Protein AF-A0A832STR1-F1 (afdb_monomer_lite)

Structure (mmCIF, N/CA/C/O backbone):
data_AF-A0A832STR1-F1
#
_entry.id   AF-A0A832STR1-F1
#
loop_
_atom_site.group_PDB
_atom_site.id
_atom_site.type_symbol
_atom_site.label_atom_id
_atom_site.label_alt_id
_atom_site.label_comp_id
_atom_site.label_asym_id
_atom_site.label_entity_id
_atom_site.label_seq_id
_atom_site.pdbx_PDB_ins_code
_atom_site.Cartn_x
_atom_site.Cartn_y
_atom_site.Cartn_z
_atom_site.occupancy
_atom_site.B_iso_or_equiv
_atom_site.auth_seq_id
_atom_site.auth_comp_id
_atom_site.auth_asym_id
_atom_site.auth_atom_id
_atom_site.pdbx_PDB_model_num
ATOM 1 N N . MET A 1 1 ? -18.191 2.907 -0.477 1.00 73.75 1 MET A N 1
ATOM 2 C CA . MET A 1 1 ? -17.485 3.515 -1.634 1.00 73.75 1 MET A CA 1
ATOM 3 C C . MET A 1 1 ? -17.245 2.428 -2.662 1.00 73.75 1 MET A C 1
ATOM 5 O O . MET A 1 1 ? -17.201 1.270 -2.268 1.00 73.75 1 MET A O 1
ATOM 9 N N . SER A 1 2 ? -17.117 2.755 -3.949 1.00 84.62 2 SER A N 1
ATOM 10 C CA . SER A 1 2 ? -16.664 1.746 -4.913 1.00 84.62 2 SER A CA 1
ATOM 11 C C . SER A 1 2 ? -15.159 1.493 -4.737 1.00 84.62 2 SER A C 1
ATOM 13 O O . SER A 1 2 ? -14.445 2.364 -4.239 1.00 84.62 2 SER A O 1
ATOM 15 N N . LYS A 1 3 ? -14.659 0.319 -5.144 1.00 83.31 3 LYS A N 1
ATOM 16 C CA . LYS A 1 3 ? -13.217 0.011 -5.094 1.00 83.31 3 LYS A CA 1
ATOM 17 C C . LYS A 1 3 ? -12.354 1.099 -5.777 1.00 83.31 3 LYS A C 1
ATOM 19 O O . LYS A 1 3 ? -11.420 1.568 -5.128 1.00 83.31 3 LYS A O 1
ATOM 24 N N . PRO A 1 4 ? -12.695 1.590 -6.988 1.00 89.50 4 PRO A N 1
ATOM 25 C CA . PRO A 1 4 ? -11.955 2.685 -7.626 1.00 89.50 4 PRO A CA 1
ATOM 26 C C . PRO A 1 4 ? -11.899 3.983 -6.806 1.00 89.50 4 PRO A C 1
ATOM 28 O O . PRO A 1 4 ? -10.888 4.686 -6.824 1.00 89.50 4 PRO A O 1
ATOM 31 N N . ASP A 1 5 ? -12.959 4.309 -6.058 1.00 90.19 5 ASP A N 1
ATOM 32 C CA . ASP A 1 5 ? -12.969 5.503 -5.203 1.00 90.19 5 ASP A CA 1
ATOM 33 C C . ASP A 1 5 ? -11.986 5.361 -4.036 1.00 90.19 5 ASP A C 1
ATOM 35 O O . ASP A 1 5 ? -11.281 6.312 -3.690 1.00 90.19 5 ASP A O 1
ATOM 39 N N . ILE A 1 6 ? -11.918 4.166 -3.439 1.00 91.56 6 ILE A N 1
ATOM 40 C CA . ILE A 1 6 ? -10.991 3.862 -2.344 1.00 91.56 6 ILE A CA 1
ATOM 41 C C . ILE A 1 6 ? -9.550 3.936 -2.861 1.00 91.56 6 ILE A C 1
ATOM 43 O O . ILE A 1 6 ? -8.724 4.611 -2.250 1.00 91.56 6 ILE A O 1
ATOM 47 N N . GLU A 1 7 ? -9.259 3.336 -4.018 1.00 92.62 7 GLU A N 1
ATOM 48 C CA . GLU A 1 7 ? -7.937 3.389 -4.662 1.00 92.62 7 GLU A CA 1
ATOM 49 C C . GLU A 1 7 ? -7.490 4.828 -4.930 1.00 92.62 7 GLU A C 1
ATOM 51 O O . GLU A 1 7 ? -6.387 5.220 -4.542 1.00 92.62 7 GLU A O 1
ATOM 56 N N . LYS A 1 8 ? -8.370 5.649 -5.516 1.00 92.31 8 LYS A N 1
ATOM 57 C CA . LYS A 1 8 ? -8.097 7.068 -5.777 1.00 92.31 8 LYS A CA 1
ATOM 58 C C . LYS A 1 8 ? -7.796 7.839 -4.492 1.00 92.31 8 LYS A C 1
ATOM 60 O O . LYS A 1 8 ? -6.877 8.658 -4.464 1.00 92.31 8 LYS A O 1
ATOM 65 N N . ASN A 1 9 ? -8.558 7.593 -3.431 1.00 92.75 9 ASN A N 1
ATOM 66 C CA . ASN A 1 9 ? -8.364 8.279 -2.159 1.00 92.75 9 ASN A CA 1
ATOM 67 C C . ASN A 1 9 ? -7.078 7.835 -1.446 1.00 92.75 9 ASN A C 1
ATOM 69 O O . ASN A 1 9 ? -6.380 8.687 -0.892 1.00 92.75 9 ASN A O 1
ATOM 73 N N . ILE A 1 10 ? -6.719 6.545 -1.509 1.00 92.75 10 ILE A N 1
ATOM 74 C CA . ILE A 1 10 ? -5.428 6.037 -1.016 1.00 92.75 10 ILE A CA 1
ATOM 75 C C . ILE A 1 10 ? -4.294 6.713 -1.776 1.00 92.75 10 ILE A C 1
ATOM 77 O O . ILE A 1 10 ? -3.378 7.249 -1.150 1.00 92.75 10 ILE A O 1
ATOM 81 N N . PHE A 1 11 ? -4.386 6.745 -3.108 1.00 91.88 11 PHE A N 1
ATOM 82 C CA . PHE A 1 11 ? -3.379 7.369 -3.955 1.00 91.88 11 PHE A CA 1
ATOM 83 C C . PHE A 1 11 ? -3.145 8.828 -3.546 1.00 91.88 11 PHE A C 1
ATOM 85 O O . PHE A 1 11 ? -2.039 9.201 -3.164 1.00 91.88 11 PHE A O 1
ATOM 92 N N . LEU A 1 12 ? -4.212 9.633 -3.498 1.00 90.75 12 LEU A N 1
ATOM 93 C CA . LEU A 1 12 ? -4.143 11.040 -3.092 1.00 90.75 12 LEU A CA 1
ATOM 94 C C . LEU A 1 12 ? -3.609 11.238 -1.666 1.00 90.75 12 LEU A C 1
ATOM 96 O O . LEU A 1 12 ? -2.934 12.234 -1.399 1.00 90.75 12 LEU A O 1
ATOM 100 N N . CYS A 1 13 ? -3.933 10.328 -0.746 1.00 92.31 13 CYS A N 1
ATOM 101 C CA . CYS A 1 13 ? -3.432 10.364 0.621 1.00 92.31 13 CYS A CA 1
ATOM 102 C C . CYS A 1 13 ? -1.914 10.154 0.650 1.00 92.31 13 CYS A C 1
ATOM 104 O O . CYS A 1 13 ? -1.182 10.997 1.171 1.00 92.31 13 CYS A O 1
ATOM 106 N N . LEU A 1 14 ? -1.434 9.065 0.053 1.00 91.50 14 LEU A N 1
ATOM 107 C CA . LEU A 1 14 ? -0.028 8.677 0.105 1.00 91.50 14 LEU A CA 1
ATOM 108 C C . LEU A 1 14 ? 0.875 9.613 -0.714 1.00 91.50 14 LEU A C 1
ATOM 110 O O . LEU A 1 14 ? 1.985 9.904 -0.272 1.00 91.50 14 LEU A O 1
ATOM 114 N N . THR A 1 15 ? 0.390 10.190 -1.823 1.00 89.06 15 THR A N 1
ATOM 115 C CA . THR A 1 15 ? 1.132 11.229 -2.566 1.00 89.06 15 THR A CA 1
ATOM 116 C C . THR A 1 15 ? 1.404 12.477 -1.716 1.00 89.06 15 THR A C 1
ATOM 118 O O . THR A 1 15 ? 2.412 13.146 -1.919 1.00 89.06 15 THR A O 1
ATOM 121 N N . LYS A 1 16 ? 0.530 12.808 -0.754 1.00 88.12 16 LYS A N 1
ATOM 122 C CA . LYS A 1 16 ? 0.682 14.003 0.096 1.00 88.12 16 LYS A CA 1
ATOM 123 C C . LYS A 1 16 ? 1.541 13.773 1.337 1.00 88.12 16 LYS A C 1
ATOM 125 O O . LYS A 1 16 ? 2.201 14.708 1.776 1.00 88.12 16 LYS A O 1
ATOM 130 N N . THR A 1 17 ? 1.494 12.579 1.930 1.00 83.75 17 THR A N 1
ATOM 131 C CA . THR A 1 17 ? 2.186 12.283 3.201 1.00 83.75 17 THR A CA 1
ATOM 132 C C . THR A 1 17 ? 3.476 11.477 3.073 1.00 83.75 17 THR A C 1
ATOM 134 O O . THR A 1 17 ? 4.128 11.267 4.087 1.00 83.75 17 THR A O 1
ATOM 137 N N . ALA A 1 18 ? 3.879 11.082 1.860 1.00 83.88 18 ALA A N 1
ATOM 138 C CA . ALA A 1 18 ? 5.040 10.233 1.549 1.00 83.88 18 ALA A CA 1
ATOM 139 C C . ALA A 1 18 ? 4.955 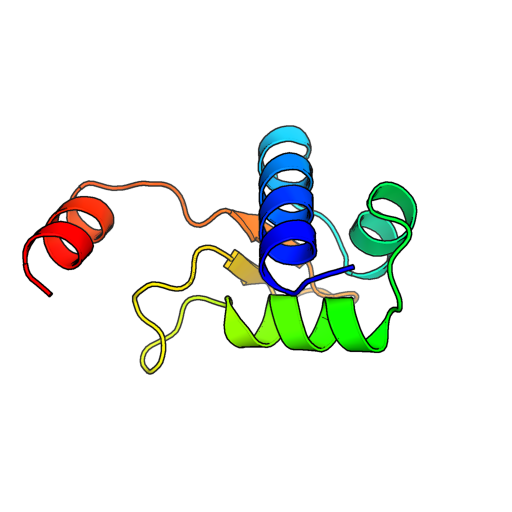8.798 2.109 1.00 83.88 18 ALA A C 1
ATOM 141 O O . ALA A 1 18 ? 5.160 7.849 1.357 1.00 83.88 18 ALA A O 1
ATOM 142 N N . SER A 1 19 ? 4.581 8.624 3.378 1.00 90.81 19 SER A N 1
ATOM 143 C CA . SER A 1 19 ? 4.198 7.346 3.982 1.00 90.81 19 SER A CA 1
ATOM 144 C C . SER A 1 19 ? 3.075 7.528 5.002 1.00 90.81 19 SER A C 1
ATOM 146 O O . SER A 1 19 ? 2.980 8.582 5.628 1.00 90.81 19 SER A O 1
ATOM 148 N N . ALA A 1 20 ? 2.243 6.509 5.195 1.00 93.50 20 ALA A N 1
ATOM 149 C CA . ALA A 1 20 ? 1.225 6.491 6.243 1.00 93.50 20 ALA A CA 1
ATOM 150 C C . ALA A 1 20 ? 0.892 5.057 6.673 1.00 93.50 20 ALA A C 1
ATOM 152 O O . ALA A 1 20 ? 1.027 4.113 5.897 1.00 93.50 20 ALA A O 1
ATOM 153 N N . THR A 1 21 ? 0.423 4.904 7.900 1.00 94.25 21 THR A N 1
ATOM 154 C CA . THR A 1 21 ? -0.103 3.653 8.457 1.00 94.25 21 THR A CA 1
ATOM 155 C C . THR A 1 21 ? -1.550 3.415 8.015 1.00 94.25 21 THR A C 1
ATOM 157 O O . THR A 1 21 ? -2.229 4.330 7.545 1.00 94.25 21 THR A O 1
ATOM 160 N N . LEU A 1 22 ? -2.060 2.189 8.189 1.00 92.62 22 LEU A N 1
ATOM 161 C CA . LEU A 1 22 ? -3.456 1.859 7.863 1.00 92.62 22 LEU A CA 1
ATOM 162 C C . LEU A 1 22 ? -4.448 2.798 8.573 1.00 92.62 22 LEU A C 1
ATOM 164 O O . LEU A 1 22 ? -5.366 3.309 7.936 1.00 92.62 22 LEU A O 1
ATOM 168 N N . ASP A 1 23 ? -4.225 3.059 9.862 1.00 91.00 23 ASP A N 1
ATOM 169 C CA . ASP A 1 23 ? -5.105 3.891 10.689 1.00 91.00 23 ASP A CA 1
ATOM 170 C C . ASP A 1 23 ? -5.079 5.365 10.248 1.00 91.00 23 ASP A C 1
ATOM 172 O O . ASP A 1 23 ? -6.114 6.028 10.189 1.00 91.00 23 ASP A O 1
ATOM 176 N N . GLU A 1 24 ? -3.911 5.891 9.867 1.00 92.19 24 GLU A N 1
ATOM 177 C CA . GLU A 1 24 ? -3.788 7.258 9.341 1.00 92.19 24 GLU A CA 1
ATOM 178 C C . GLU A 1 24 ? -4.496 7.435 7.994 1.00 92.19 24 GLU A C 1
ATOM 180 O O . GLU A 1 24 ? -5.074 8.493 7.720 1.00 92.19 24 GLU A O 1
ATOM 185 N N . ILE A 1 25 ? -4.454 6.407 7.144 1.00 92.06 25 ILE A N 1
ATOM 186 C CA . ILE A 1 25 ? -5.166 6.392 5.865 1.00 92.06 25 ILE A CA 1
ATOM 187 C C . ILE A 1 25 ? -6.680 6.297 6.120 1.00 92.06 25 ILE A C 1
ATOM 189 O O . ILE A 1 25 ? -7.449 7.063 5.537 1.00 92.06 25 ILE A O 1
ATOM 193 N N . GLU A 1 26 ? -7.110 5.427 7.037 1.00 91.75 26 GLU A N 1
ATOM 194 C CA . GLU A 1 26 ? -8.512 5.256 7.444 1.00 91.75 26 GLU A CA 1
ATOM 195 C C . GLU A 1 26 ? -9.126 6.579 7.927 1.00 91.75 26 GLU A C 1
ATOM 197 O O . GLU A 1 26 ? -10.184 6.994 7.440 1.00 91.75 26 GLU A O 1
ATOM 202 N N . LEU A 1 27 ? -8.409 7.301 8.797 1.00 89.88 27 LEU A N 1
ATOM 203 C CA . LEU A 1 27 ? -8.819 8.607 9.324 1.00 89.88 27 LEU A CA 1
ATOM 204 C C . LEU A 1 27 ? -9.062 9.651 8.225 1.00 89.88 27 LEU A C 1
ATOM 206 O O . LEU A 1 27 ? -9.933 10.514 8.367 1.00 89.88 27 LEU A O 1
ATOM 210 N N . LYS A 1 28 ? -8.304 9.589 7.126 1.00 88.25 28 LYS A N 1
ATOM 211 C CA . LYS A 1 28 ? -8.401 10.549 6.017 1.00 88.25 28 LYS A CA 1
ATOM 212 C C . LYS A 1 28 ? -9.490 10.194 5.012 1.00 88.25 28 LYS A C 1
ATOM 214 O O . LYS A 1 28 ? -10.135 11.098 4.485 1.00 88.25 28 LYS A O 1
ATOM 219 N N . ILE A 1 29 ? -9.676 8.907 4.726 1.00 85.00 29 ILE A N 1
ATOM 220 C CA . ILE A 1 29 ? -10.559 8.445 3.649 1.00 85.00 29 ILE A CA 1
ATOM 221 C C . ILE A 1 29 ? -11.990 8.211 4.150 1.00 85.00 29 ILE A C 1
ATOM 223 O O . ILE A 1 29 ? -12.923 8.346 3.362 1.00 85.00 29 ILE A O 1
ATOM 227 N N . LYS A 1 30 ? -12.192 7.943 5.452 1.00 80.62 30 LYS A N 1
ATOM 228 C CA . LYS A 1 30 ? -13.506 7.624 6.049 1.00 80.62 30 LYS A CA 1
ATOM 229 C C . LYS A 1 30 ? -14.214 6.468 5.321 1.00 80.62 30 LYS A C 1
ATOM 231 O O . LYS A 1 30 ? -15.379 6.575 4.936 1.00 80.62 30 LYS A O 1
ATOM 236 N N . CYS A 1 31 ? -13.492 5.374 5.103 1.00 83.69 31 CYS A N 1
ATOM 237 C CA . CYS A 1 31 ? -14.002 4.121 4.542 1.00 83.69 31 CYS A CA 1
ATOM 238 C C . CYS A 1 31 ? 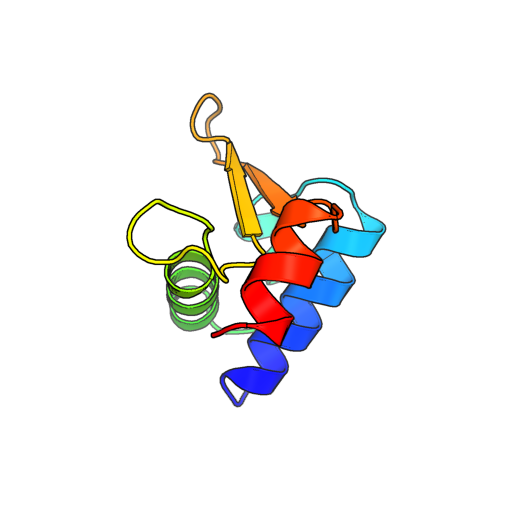-13.944 2.996 5.583 1.00 83.69 31 CYS A C 1
ATOM 240 O O . CYS A 1 31 ? -13.238 3.123 6.580 1.00 83.69 31 CYS A O 1
ATOM 242 N N . GLU A 1 32 ? -14.653 1.891 5.341 1.00 87.88 32 GLU A N 1
ATOM 243 C CA . GLU A 1 32 ? -14.562 0.710 6.204 1.00 87.88 32 GLU A CA 1
ATOM 244 C C . GLU A 1 32 ? -13.136 0.147 6.216 1.00 87.88 32 GLU A C 1
ATOM 246 O O . GLU A 1 32 ? -12.507 -0.011 5.164 1.00 87.88 32 GLU A O 1
ATOM 251 N N . LYS A 1 33 ? -12.632 -0.169 7.414 1.00 88.12 33 LYS A N 1
ATOM 252 C CA . LYS A 1 33 ? -11.271 -0.678 7.623 1.00 88.12 33 LYS A CA 1
ATOM 253 C C . LYS A 1 33 ? -10.973 -1.927 6.793 1.00 88.12 33 LYS A C 1
ATOM 255 O O . LYS A 1 33 ? -9.888 -2.045 6.231 1.00 88.12 33 LYS A O 1
ATOM 260 N N . ASP A 1 34 ? -11.946 -2.828 6.678 1.00 90.31 34 ASP A N 1
ATOM 261 C CA . ASP A 1 34 ? -11.804 -4.076 5.924 1.00 90.31 34 ASP A CA 1
ATOM 262 C C . ASP A 1 34 ? -11.669 -3.828 4.419 1.00 90.31 34 ASP A C 1
ATOM 264 O O . ASP A 1 34 ? -10.826 -4.442 3.760 1.00 90.31 34 ASP A O 1
ATOM 268 N N . ASP A 1 35 ? -12.461 -2.907 3.867 1.00 90.94 35 ASP A N 1
ATOM 269 C CA . ASP A 1 35 ? -12.372 -2.524 2.458 1.00 90.94 35 ASP A CA 1
ATOM 270 C C . ASP A 1 35 ? -11.056 -1.802 2.164 1.00 90.94 35 ASP A C 1
ATOM 272 O O . ASP A 1 35 ? -10.424 -2.051 1.131 1.00 90.94 35 ASP A O 1
ATOM 276 N N . LEU A 1 36 ? -10.605 -0.953 3.091 1.00 92.12 36 LEU A N 1
ATOM 277 C CA . LEU A 1 36 ? -9.310 -0.289 3.006 1.00 92.12 36 LEU A CA 1
ATOM 278 C C . LEU A 1 36 ? -8.165 -1.304 3.000 1.00 92.12 36 LEU A C 1
ATOM 280 O O . LEU A 1 36 ? -7.327 -1.277 2.100 1.00 92.12 36 LEU A O 1
ATOM 284 N N . ALA A 1 37 ? -8.153 -2.223 3.968 1.00 92.44 37 ALA A N 1
ATOM 285 C CA . ALA A 1 37 ? -7.118 -3.240 4.101 1.00 92.44 37 ALA A CA 1
ATOM 286 C C . ALA A 1 37 ? -7.057 -4.141 2.860 1.00 92.44 37 ALA A C 1
ATOM 288 O O . ALA A 1 37 ? -5.977 -4.350 2.306 1.00 92.44 37 ALA A O 1
ATOM 289 N N . LYS A 1 38 ? -8.209 -4.613 2.362 1.00 93.38 38 LYS A N 1
ATOM 290 C CA . LYS A 1 38 ? -8.287 -5.404 1.122 1.00 93.38 38 LYS A CA 1
ATOM 291 C C . LYS A 1 38 ? -7.775 -4.622 -0.085 1.00 93.38 38 LYS A C 1
ATOM 293 O O . LYS A 1 38 ? -7.031 -5.171 -0.897 1.00 93.38 38 LYS A O 1
ATOM 298 N N . THR A 1 39 ? -8.155 -3.350 -0.202 1.00 93.31 39 THR A N 1
ATOM 299 C CA . THR A 1 39 ? -7.749 -2.503 -1.330 1.00 93.31 39 THR A CA 1
ATOM 300 C C . THR A 1 39 ? -6.247 -2.251 -1.315 1.00 93.31 39 THR A C 1
ATOM 302 O O . THR A 1 39 ? -5.611 -2.426 -2.356 1.00 93.31 39 THR A O 1
ATOM 305 N N . ILE A 1 40 ? -5.676 -1.925 -0.149 1.00 93.00 40 ILE A N 1
ATOM 306 C CA . ILE A 1 40 ? -4.229 -1.768 0.029 1.00 93.00 40 ILE A CA 1
ATOM 307 C C . ILE A 1 40 ? -3.520 -3.060 -0.366 1.00 93.00 40 ILE A C 1
ATOM 309 O O . ILE A 1 40 ? -2.708 -3.038 -1.283 1.00 93.00 40 ILE A O 1
ATOM 313 N N . GLN A 1 41 ? -3.892 -4.194 0.234 1.00 93.00 41 GLN A N 1
ATOM 314 C CA . GLN A 1 41 ? -3.262 -5.489 -0.038 1.00 93.00 41 GLN A CA 1
ATOM 315 C C . GLN A 1 41 ? -3.317 -5.872 -1.524 1.00 93.00 41 GLN A C 1
ATOM 317 O O . GLN A 1 41 ? -2.324 -6.330 -2.084 1.00 93.00 41 GLN A O 1
ATOM 322 N N . SER A 1 42 ? -4.442 -5.614 -2.202 1.00 93.12 42 SER A N 1
ATOM 323 C CA . SER A 1 42 ? -4.578 -5.893 -3.638 1.00 93.12 42 SER A CA 1
ATOM 324 C C . SER A 1 42 ? -3.748 -4.976 -4.544 1.00 93.12 42 SER A C 1
ATOM 326 O O . SER A 1 42 ? -3.533 -5.314 -5.703 1.00 93.12 42 SER A O 1
ATOM 328 N N . ASN A 1 43 ? -3.280 -3.837 -4.029 1.00 93.25 43 ASN A N 1
ATOM 329 C CA . ASN A 1 43 ? -2.510 -2.837 -4.768 1.00 93.25 43 ASN A CA 1
ATOM 330 C C . ASN A 1 43 ? -1.050 -2.728 -4.302 1.00 93.25 43 ASN A C 1
ATOM 332 O O . ASN A 1 43 ? -0.307 -1.903 -4.837 1.00 93.25 43 ASN A O 1
ATOM 336 N N . ILE A 1 44 ? -0.616 -3.573 -3.358 1.00 94.12 44 ILE A N 1
ATOM 337 C CA . ILE A 1 44 ? 0.799 -3.705 -3.004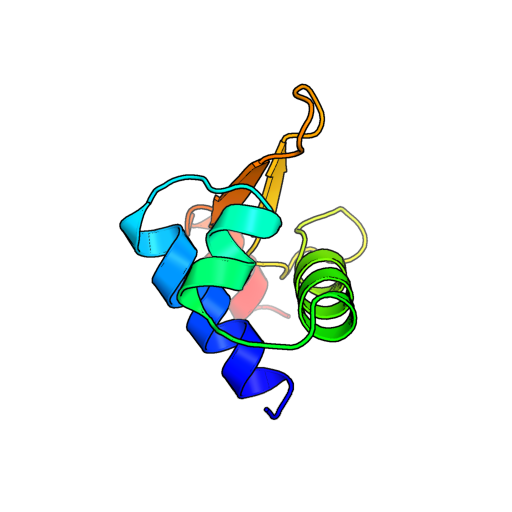 1.00 94.12 44 ILE A CA 1
ATOM 338 C C . ILE A 1 44 ? 1.558 -4.253 -4.211 1.00 94.12 44 ILE A C 1
ATOM 340 O O . ILE A 1 44 ? 1.204 -5.299 -4.768 1.00 94.12 44 ILE A O 1
ATOM 344 N N . LYS A 1 45 ? 2.630 -3.559 -4.588 1.00 91.69 45 LYS A N 1
ATOM 345 C CA . LYS A 1 45 ? 3.560 -4.002 -5.615 1.00 91.69 45 LYS A CA 1
ATOM 346 C C . LYS A 1 45 ? 4.357 -5.191 -5.106 1.00 91.69 45 LYS A C 1
ATOM 348 O O . LYS A 1 45 ? 5.042 -5.125 -4.089 1.00 91.69 45 LYS A O 1
ATOM 353 N N . ASN A 1 46 ? 4.284 -6.295 -5.832 1.00 90.19 46 ASN A N 1
ATOM 354 C CA . ASN A 1 46 ? 5.064 -7.492 -5.548 1.00 90.19 46 ASN A CA 1
ATOM 355 C C . ASN A 1 46 ? 5.281 -8.294 -6.839 1.00 90.19 46 ASN A C 1
ATOM 357 O O . ASN A 1 46 ? 4.840 -7.894 -7.913 1.00 90.19 46 ASN A O 1
ATOM 361 N N . LYS A 1 47 ? 5.962 -9.441 -6.748 1.00 87.12 47 LYS A N 1
ATOM 362 C CA . LYS A 1 47 ? 6.259 -10.279 -7.923 1.00 87.12 47 LYS A CA 1
ATOM 363 C C . LYS A 1 47 ? 5.003 -10.765 -8.660 1.00 87.12 47 LYS A C 1
ATOM 365 O O . LYS A 1 47 ? 5.054 -10.932 -9.871 1.00 87.12 47 LYS A O 1
ATOM 370 N N . SER A 1 48 ? 3.905 -10.990 -7.941 1.00 87.94 48 SER A N 1
ATOM 371 C CA . SER A 1 48 ? 2.626 -11.443 -8.500 1.00 87.94 48 SER A CA 1
ATOM 372 C C . SER A 1 48 ? 1.731 -10.282 -8.943 1.00 87.94 48 SER A C 1
ATOM 374 O O . SER A 1 48 ? 0.852 -10.477 -9.776 1.00 87.94 48 SER A O 1
ATOM 376 N N . ASN A 1 49 ? 1.956 -9.081 -8.405 1.00 87.38 49 ASN A N 1
ATOM 377 C CA . ASN A 1 49 ? 1.264 -7.851 -8.772 1.00 87.38 49 ASN A CA 1
ATOM 378 C C . ASN A 1 49 ? 2.276 -6.749 -9.140 1.00 87.38 49 ASN A C 1
ATOM 380 O O . ASN A 1 49 ? 2.513 -5.830 -8.348 1.00 87.38 49 ASN A O 1
ATOM 384 N N . PRO A 1 50 ? 2.909 -6.832 -10.323 1.00 85.62 50 PRO A N 1
ATOM 385 C CA . PRO A 1 50 ? 3.944 -5.881 -10.732 1.00 85.62 50 PRO A CA 1
ATOM 386 C C . PRO A 1 50 ? 3.395 -4.474 -11.010 1.00 85.62 50 PRO A C 1
ATOM 388 O O . PRO A 1 50 ? 4.164 -3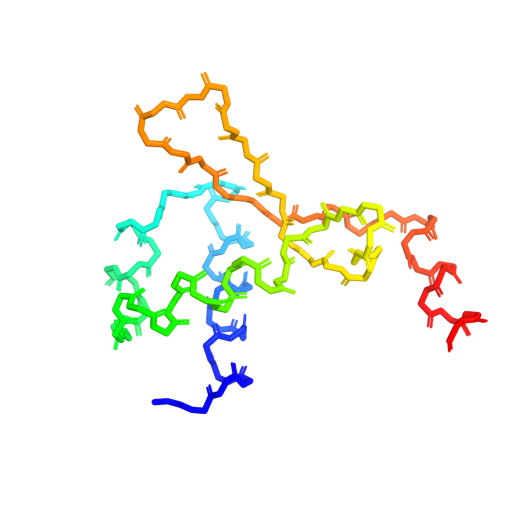.514 -11.012 1.00 85.62 50 PRO A O 1
ATOM 391 N N . LEU A 1 51 ? 2.081 -4.353 -11.231 1.00 86.38 51 LEU A N 1
ATOM 392 C CA . LEU A 1 51 ? 1.383 -3.093 -11.500 1.00 86.38 51 LEU A CA 1
ATOM 393 C C . LEU A 1 51 ? 0.796 -2.440 -10.239 1.00 86.38 51 LEU A C 1
ATOM 395 O O . LEU A 1 51 ? 0.171 -1.385 -10.341 1.00 86.38 51 LEU A O 1
ATOM 399 N N . GLY A 1 52 ? 0.994 -3.041 -9.061 1.00 90.94 52 GLY A N 1
ATOM 400 C CA . GLY A 1 52 ? 0.630 -2.414 -7.796 1.00 90.94 52 GLY A CA 1
ATOM 401 C C . GLY A 1 52 ? 1.316 -1.054 -7.633 1.00 90.94 52 GLY A C 1
ATOM 402 O O . GLY A 1 52 ? 2.487 -0.893 -7.980 1.00 90.94 52 GLY A O 1
ATOM 403 N N . PHE A 1 53 ? 0.580 -0.070 -7.118 1.00 90.81 53 PHE A N 1
ATOM 404 C CA . PHE A 1 53 ? 1.068 1.300 -6.923 1.00 90.81 53 PHE A CA 1
ATOM 405 C C . PHE A 1 53 ? 1.412 1.618 -5.462 1.00 90.81 53 PHE A C 1
ATOM 407 O O . PHE A 1 53 ? 1.807 2.743 -5.159 1.00 90.81 53 PHE A O 1
ATOM 414 N N . ILE A 1 54 ? 1.246 0.650 -4.557 1.00 94.12 54 ILE A N 1
ATOM 415 C CA . ILE A 1 54 ? 1.540 0.792 -3.130 1.00 94.12 54 ILE A CA 1
ATOM 416 C C . ILE A 1 54 ? 2.797 -0.006 -2.789 1.00 94.12 54 ILE A C 1
ATOM 418 O O . ILE A 1 54 ? 2.941 -1.161 -3.184 1.00 94.12 54 ILE A O 1
ATOM 422 N N . LEU A 1 55 ? 3.679 0.594 -2.005 1.00 93.69 55 LEU A N 1
ATOM 423 C CA . LEU A 1 55 ? 4.777 -0.080 -1.328 1.00 93.69 55 LEU A CA 1
ATOM 424 C C . LEU A 1 55 ? 4.412 -0.308 0.135 1.00 93.69 55 LEU A C 1
ATOM 426 O O . LEU A 1 55 ? 3.845 0.577 0.772 1.00 93.69 55 LEU A O 1
ATOM 430 N N . GLU A 1 56 ? 4.755 -1.478 0.665 1.00 94.62 56 GLU A N 1
ATOM 431 C CA . GLU A 1 56 ? 4.625 -1.803 2.086 1.00 94.62 56 GLU A CA 1
ATOM 432 C C . GLU A 1 56 ? 6.017 -1.877 2.726 1.00 94.62 56 GLU A C 1
ATOM 434 O O . GLU A 1 56 ? 6.872 -2.650 2.289 1.00 94.62 56 GLU A O 1
ATOM 439 N N . ASP A 1 57 ? 6.230 -1.095 3.784 1.00 92.75 57 ASP A N 1
ATOM 440 C CA . ASP A 1 57 ? 7.335 -1.271 4.720 1.00 92.75 57 ASP A CA 1
ATOM 441 C C . ASP A 1 57 ? 6.837 -2.014 5.964 1.00 92.75 57 ASP A C 1
ATOM 443 O O . ASP A 1 57 ? 6.224 -1.445 6.872 1.00 92.75 57 ASP A O 1
ATOM 447 N N . ASN A 1 58 ? 7.118 -3.315 5.987 1.00 87.50 58 ASN A N 1
ATOM 448 C CA . ASN A 1 58 ? 6.778 -4.229 7.073 1.00 87.50 58 ASN A CA 1
ATOM 449 C C . ASN A 1 58 ? 7.902 -4.387 8.112 1.00 87.50 58 ASN A C 1
ATOM 451 O O . ASN A 1 58 ? 7.825 -5.259 8.977 1.00 87.50 58 ASN A O 1
ATOM 455 N N . LYS A 1 59 ? 8.963 -3.569 8.040 1.00 86.88 59 LYS A N 1
ATOM 456 C CA . LYS A 1 59 ? 10.050 -3.590 9.034 1.00 86.88 59 LYS A CA 1
ATOM 457 C C . LYS A 1 59 ? 9.673 -2.876 10.328 1.00 86.88 59 LYS A C 1
ATOM 459 O O . LYS A 1 59 ? 10.381 -3.007 11.324 1.00 86.88 59 LYS A O 1
ATOM 464 N N . THR A 1 60 ? 8.590 -2.103 10.308 1.00 81.38 60 THR A N 1
ATOM 465 C CA . THR A 1 60 ? 8.083 -1.342 11.449 1.00 81.38 60 THR A CA 1
ATOM 466 C C . THR A 1 60 ? 6.660 -1.774 11.782 1.00 81.38 60 THR A C 1
ATOM 468 O O . THR A 1 60 ? 5.914 -2.213 10.911 1.00 81.38 60 THR A O 1
ATOM 471 N N . THR A 1 61 ? 6.288 -1.688 13.061 1.00 87.06 61 THR A N 1
ATOM 472 C CA . THR A 1 61 ? 4.914 -1.919 13.521 1.00 87.06 61 THR A CA 1
ATOM 473 C C . THR A 1 61 ? 4.385 -0.622 14.131 1.00 87.06 61 THR A C 1
ATOM 475 O O . THR A 1 61 ? 4.993 -0.132 15.085 1.00 87.06 61 THR A O 1
ATOM 478 N N . PRO A 1 62 ? 3.270 -0.066 13.628 1.00 87.25 62 PRO A N 1
ATOM 479 C CA . PRO A 1 62 ? 2.460 -0.555 12.501 1.00 87.25 62 PRO A CA 1
ATOM 480 C C . PRO A 1 62 ? 3.179 -0.465 11.141 1.00 87.25 62 PRO A C 1
ATOM 482 O O . PRO A 1 62 ? 4.074 0.363 10.970 1.00 87.25 62 PRO A O 1
ATOM 485 N N . ASN A 1 63 ? 2.768 -1.308 10.183 1.00 92.44 63 ASN A N 1
ATOM 486 C CA . ASN A 1 63 ? 3.274 -1.260 8.807 1.00 92.44 63 ASN A CA 1
ATOM 487 C C . ASN A 1 63 ? 3.004 0.121 8.202 1.00 92.44 63 ASN A C 1
ATOM 489 O O . ASN A 1 63 ? 1.922 0.693 8.392 1.00 92.44 63 ASN A O 1
ATOM 493 N N . HIS A 1 64 ? 3.965 0.612 7.428 1.00 94.19 64 HIS A N 1
ATOM 494 C CA . HIS A 1 64 ? 3.828 1.857 6.686 1.00 94.19 64 HIS A CA 1
ATOM 495 C C . HIS A 1 64 ? 3.627 1.572 5.204 1.00 94.19 64 HIS A C 1
ATOM 497 O O . HIS A 1 64 ? 4.244 0.676 4.635 1.00 94.19 64 HIS A O 1
ATOM 503 N N . TYR A 1 65 ? 2.778 2.372 4.574 1.00 94.62 65 TYR A N 1
ATOM 504 C CA . TYR A 1 65 ? 2.480 2.293 3.155 1.00 94.62 65 TYR A CA 1
ATOM 505 C C . TYR A 1 65 ? 2.904 3.582 2.464 1.00 94.62 65 TYR A C 1
ATOM 507 O O . TYR A 1 65 ? 2.716 4.670 3.010 1.00 94.62 65 TYR A O 1
ATOM 515 N N . SER A 1 66 ? 3.454 3.474 1.262 1.00 94.38 66 SER A N 1
ATOM 516 C CA . SER A 1 66 ? 3.858 4.608 0.424 1.00 94.38 66 SER A CA 1
ATOM 517 C C . SER A 1 66 ? 3.481 4.368 -1.038 1.00 94.38 66 SER A C 1
ATOM 519 O O . SER A 1 66 ? 3.032 3.282 -1.403 1.00 94.38 66 SER A O 1
ATOM 521 N N . ILE A 1 67 ? 3.601 5.398 -1.880 1.00 92.94 67 ILE A N 1
ATOM 522 C CA . ILE A 1 67 ? 3.400 5.248 -3.327 1.00 92.94 67 ILE A CA 1
ATOM 523 C C . ILE A 1 67 ? 4.665 4.683 -3.959 1.00 92.94 67 ILE A C 1
ATOM 525 O O . ILE A 1 67 ? 5.760 5.189 -3.713 1.00 92.94 67 ILE A O 1
ATOM 529 N N . GLU A 1 68 ? 4.493 3.679 -4.818 1.00 88.62 68 GLU A N 1
ATOM 530 C CA . GLU A 1 68 ? 5.550 3.232 -5.718 1.00 88.62 68 GLU A CA 1
ATOM 531 C C . GLU A 1 68 ? 5.991 4.416 -6.590 1.00 88.62 68 GLU A C 1
ATOM 533 O O . GLU A 1 68 ? 5.176 4.955 -7.351 1.00 88.62 68 GLU A O 1
ATOM 538 N N . PRO A 1 69 ? 7.264 4.839 -6.518 1.00 81.00 69 PRO A N 1
ATOM 539 C CA . PRO A 1 69 ? 7.742 5.928 -7.346 1.00 81.00 69 PRO A CA 1
ATOM 540 C C . PRO A 1 69 ? 7.586 5.552 -8.818 1.00 81.00 69 PRO A C 1
ATOM 542 O O . PRO A 1 69 ? 8.034 4.496 -9.266 1.00 81.00 69 PRO A O 1
ATOM 545 N N . THR A 1 70 ? 6.966 6.439 -9.593 1.00 73.50 70 THR A N 1
ATOM 546 C CA . THR A 1 70 ? 6.852 6.255 -11.037 1.00 73.50 70 THR A CA 1
ATOM 547 C C . THR A 1 70 ? 8.245 6.359 -11.655 1.00 73.50 70 THR A C 1
ATOM 549 O O . THR A 1 70 ? 8.779 7.451 -11.835 1.00 73.50 70 THR A O 1
ATOM 552 N N . ASN A 1 71 ? 8.855 5.215 -11.950 1.00 71.94 71 ASN A N 1
ATOM 553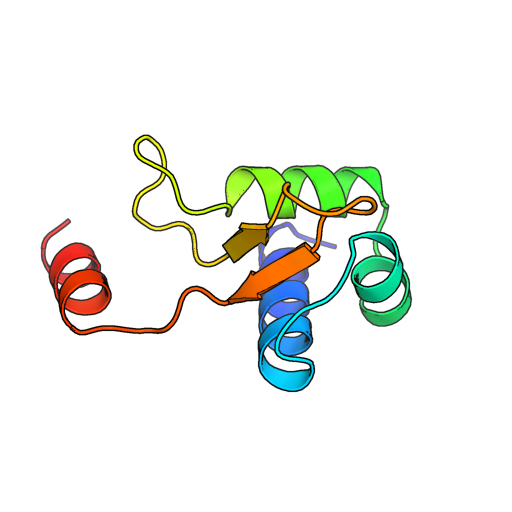 C CA . ASN A 1 71 ? 10.129 5.125 -12.656 1.00 71.94 71 ASN A CA 1
ATOM 554 C C . ASN A 1 71 ? 9.925 4.620 -14.093 1.00 71.94 71 ASN A C 1
ATOM 556 O O . ASN A 1 71 ? 8.854 4.120 -14.447 1.00 71.94 71 ASN A O 1
ATOM 560 N N . TYR A 1 72 ? 10.959 4.776 -14.927 1.00 72.25 72 TYR A N 1
ATOM 561 C CA . TYR A 1 72 ? 10.912 4.389 -16.340 1.00 72.25 72 TYR A CA 1
ATOM 562 C C . TYR A 1 72 ? 10.509 2.922 -16.524 1.00 72.25 72 TYR A C 1
ATOM 564 O O . TYR A 1 72 ? 9.667 2.629 -17.367 1.00 72.25 72 TYR A O 1
ATOM 572 N N . ASP A 1 73 ? 11.031 2.022 -15.690 1.00 72.44 73 ASP A N 1
ATOM 573 C CA . ASP A 1 73 ? 10.712 0.593 -15.756 1.00 72.44 73 ASP A CA 1
ATOM 574 C C . ASP A 1 73 ? 9.221 0.318 -15.500 1.00 72.44 73 ASP A C 1
ATOM 576 O O . ASP A 1 73 ? 8.609 -0.518 -16.169 1.00 72.44 73 ASP A O 1
ATOM 580 N N . THR A 1 74 ? 8.603 1.064 -14.578 1.00 70.69 74 THR A N 1
ATOM 581 C CA . THR A 1 74 ? 7.164 0.976 -14.288 1.00 70.69 74 THR A CA 1
ATOM 582 C C . THR A 1 74 ? 6.330 1.473 -15.470 1.00 70.69 74 THR A C 1
ATOM 584 O O . THR A 1 74 ? 5.390 0.792 -15.876 1.00 70.69 74 THR A O 1
ATOM 587 N N . ILE A 1 75 ? 6.700 2.610 -16.069 1.00 74.12 75 ILE A N 1
ATOM 588 C CA . ILE A 1 75 ? 6.028 3.148 -17.266 1.00 74.12 75 ILE A CA 1
ATOM 589 C C . ILE A 1 75 ? 6.166 2.171 -18.440 1.00 74.12 75 ILE A C 1
ATOM 591 O O . ILE A 1 75 ? 5.189 1.864 -19.119 1.00 74.12 75 ILE A O 1
ATOM 595 N N . HIS A 1 76 ? 7.371 1.650 -18.672 1.00 75.94 76 HIS A N 1
ATOM 596 C CA . HIS A 1 76 ? 7.648 0.719 -19.759 1.00 75.94 76 HIS A CA 1
ATOM 597 C C . HIS A 1 76 ? 6.825 -0.569 -19.621 1.00 75.94 76 HIS A C 1
ATOM 599 O O . HIS A 1 76 ? 6.211 -0.999 -20.596 1.00 75.94 76 HIS A O 1
ATOM 605 N N . THR A 1 77 ? 6.745 -1.128 -18.409 1.00 75.44 77 THR A N 1
ATOM 606 C CA . THR A 1 77 ? 5.937 -2.323 -18.111 1.00 75.44 77 THR A CA 1
ATOM 607 C C . THR A 1 77 ? 4.443 -2.081 -18.344 1.00 75.44 77 THR A C 1
ATOM 609 O O . THR A 1 77 ? 3.768 -2.962 -18.859 1.00 75.44 77 THR A O 1
ATOM 612 N N . GLN A 1 78 ? 3.922 -0.899 -17.999 1.00 70.31 78 GLN A N 1
ATOM 613 C CA . GLN A 1 78 ? 2.510 -0.544 -18.206 1.00 70.31 78 GLN A CA 1
ATOM 614 C C . GLN A 1 78 ? 2.131 -0.348 -19.678 1.00 70.31 78 GLN A C 1
ATOM 616 O O . GLN A 1 78 ? 0.988 -0.584 -20.041 1.00 70.31 78 GLN A O 1
ATOM 621 N N . ILE A 1 79 ? 3.057 0.124 -20.517 1.00 76.06 79 ILE A N 1
ATOM 622 C CA . ILE A 1 79 ? 2.793 0.342 -21.949 1.00 76.06 79 ILE A CA 1
ATOM 623 C C . ILE A 1 79 ? 2.819 -0.979 -22.734 1.00 76.06 79 ILE A C 1
ATOM 625 O O . ILE A 1 79 ? 2.156 -1.086 -23.763 1.00 76.06 79 ILE A O 1
ATOM 629 N N . HIS A 1 80 ? 3.605 -1.963 -22.283 1.00 70.12 80 HIS A N 1
ATOM 630 C CA . HIS A 1 80 ? 3.876 -3.197 -23.035 1.00 70.12 80 HIS A CA 1
ATOM 631 C C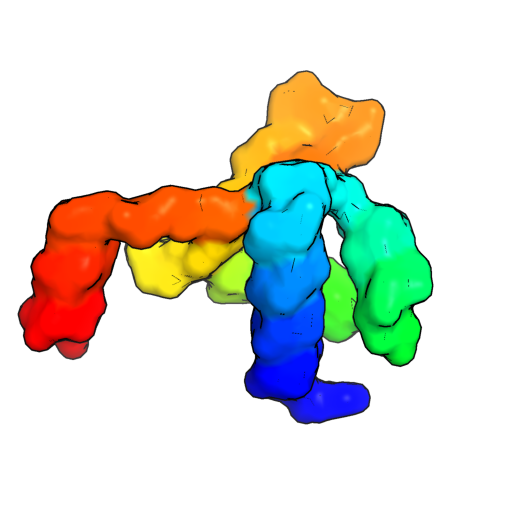 . HIS A 1 80 ? 3.114 -4.442 -22.538 1.00 70.12 80 HIS A C 1
ATOM 633 O O . HIS A 1 80 ? 3.231 -5.485 -23.180 1.00 70.12 80 HIS A O 1
ATOM 639 N N . ASN A 1 81 ? 2.351 -4.346 -21.442 1.00 57.44 81 ASN A N 1
ATOM 640 C CA . ASN A 1 81 ? 1.418 -5.378 -20.951 1.00 57.44 81 ASN A CA 1
ATOM 641 C C . ASN A 1 81 ? -0.032 -4.927 -21.129 1.00 57.44 81 ASN A C 1
ATOM 643 O O . ASN A 1 81 ? -0.889 -5.817 -21.323 1.00 57.44 81 ASN A O 1
#

Secondary structure (DSSP, 8-state):
--HHHHHHHHHHHHHHHSEEEHHHHHHHH---HHHHHHHHHHHB--SS-TT--EEEETTSSS-EEEEPP--HHHHHHHHH-

Sequence (81 aa):
MSKPDIEKNIFLCLTKTASATLDEIELKIKCEKDDLAKTIQSNIKNKSNPLGFILEDNKTTPNHYSIEPTNYDTIHTQIHN

pLDDT: mean 87.12, std 7.67, range [57.44, 94.62]

Radius of gyration: 12.58 Å; chains: 1; bounding box: 28×25×37 Å

Foldseek 3Di:
DDLVLLVVLLQVVQVVVQKDFLVRSCVRSVDDSVSNVVSQVQQDDDPVCPLRQKHWDPVDPVIMIHGDPDDPVNVVVVVPD